Protein AF-A0A2P2CXF6-F1 (afdb_monomer_lite)

Organism: NCBI:txid1917820

Secondary structure (DSSP, 8-state):
-HHHHHHHHHHHHHHHHHHH-SSPPP--HHHHHHHHHHHHHHHHHHHHHHHSSSHHHHHHHHHHHHH-TTSPP-HHHHHHHHHHHHHHHHHHHHHHHHHH-GGG--HHHHHHHHHHHHHHHHHS---TT-------

Structure (mmCIF, N/CA/C/O backbone):
data_AF-A0A2P2CXF6-F1
#
_entry.id   AF-A0A2P2CXF6-F1
#
loop_
_atom_site.group_PDB
_atom_site.id
_atom_site.type_symbol
_atom_site.label_atom_id
_atom_site.label_alt_id
_atom_site.label_comp_id
_atom_site.label_asym_id
_atom_site.label_entity_id
_atom_site.label_seq_id
_atom_site.pdbx_PDB_ins_code
_atom_site.Cartn_x
_atom_site.Cartn_y
_atom_site.Cartn_z
_atom_site.occupancy
_atom_site.B_iso_or_equiv
_atom_site.auth_seq_id
_atom_site.auth_comp_id
_atom_site.auth_asym_id
_atom_site.auth_atom_id
_atom_site.pdbx_PDB_model_num
ATOM 1 N N . MET A 1 1 ? -9.018 -10.082 -15.430 1.00 68.94 1 MET A N 1
ATOM 2 C CA . MET A 1 1 ? -9.528 -11.424 -15.043 1.00 68.94 1 MET A CA 1
ATOM 3 C C . MET A 1 1 ? -8.659 -12.136 -13.996 1.00 68.94 1 MET A C 1
ATOM 5 O O . MET A 1 1 ? -9.204 -12.519 -12.970 1.00 68.94 1 MET A O 1
ATOM 9 N N . VAL A 1 2 ? -7.336 -12.280 -14.184 1.00 81.69 2 VAL A N 1
ATOM 10 C CA . VAL A 1 2 ? -6.453 -13.047 -13.264 1.00 81.69 2 VAL A CA 1
ATOM 11 C C . VAL A 1 2 ? -6.466 -12.531 -11.817 1.00 81.69 2 VAL A C 1
ATOM 13 O O . VAL A 1 2 ? -6.550 -13.330 -10.890 1.00 81.69 2 VAL A O 1
ATOM 16 N N . TRP A 1 3 ? -6.458 -11.207 -11.617 1.00 83.56 3 TRP A N 1
ATOM 17 C CA . TRP A 1 3 ? -6.528 -10.600 -10.280 1.00 83.56 3 TRP A CA 1
ATOM 18 C C . TRP A 1 3 ? -7.779 -11.022 -9.499 1.00 83.56 3 TRP A C 1
ATOM 20 O O . TRP A 1 3 ? -7.669 -11.484 -8.368 1.00 83.56 3 TRP A O 1
ATOM 30 N N . GLY A 1 4 ? -8.960 -10.918 -10.120 1.00 84.56 4 GLY A N 1
ATOM 31 C CA . GLY A 1 4 ? -10.232 -11.247 -9.469 1.00 84.56 4 GLY A CA 1
ATOM 32 C C . GLY A 1 4 ? -10.337 -12.727 -9.100 1.00 84.56 4 GLY A C 1
ATOM 33 O O . GLY A 1 4 ? -10.802 -13.052 -8.013 1.00 84.56 4 GLY A O 1
ATOM 34 N N . ILE A 1 5 ? -9.830 -13.616 -9.963 1.00 89.19 5 ILE A N 1
ATOM 35 C CA . ILE A 1 5 ? -9.751 -15.056 -9.674 1.00 89.19 5 ILE A CA 1
ATOM 36 C C . ILE A 1 5 ? -8.777 -15.313 -8.518 1.00 89.19 5 ILE A C 1
ATOM 38 O O . ILE A 1 5 ? -9.130 -16.014 -7.576 1.00 89.19 5 ILE A O 1
ATOM 42 N N . GLY A 1 6 ? -7.580 -14.719 -8.550 1.00 88.12 6 GLY A N 1
ATOM 43 C CA . GLY A 1 6 ? -6.584 -14.874 -7.488 1.00 88.12 6 GLY A CA 1
ATOM 44 C C . GLY A 1 6 ? -7.091 -14.381 -6.132 1.00 88.12 6 GLY A C 1
ATOM 45 O O . GLY A 1 6 ? -6.986 -15.092 -5.137 1.00 88.12 6 GLY A O 1
ATOM 46 N N . HIS A 1 7 ? -7.715 -13.203 -6.098 1.00 88.00 7 HIS A N 1
ATOM 47 C CA . HIS A 1 7 ? -8.312 -12.654 -4.883 1.00 88.00 7 HIS A CA 1
ATOM 48 C C . HIS A 1 7 ? -9.485 -13.511 -4.384 1.00 88.00 7 HIS A C 1
ATOM 50 O O . HIS A 1 7 ? -9.577 -13.811 -3.196 1.00 88.00 7 HIS A O 1
ATOM 56 N N . GLY A 1 8 ? -10.364 -13.953 -5.289 1.00 89.88 8 GLY A N 1
ATOM 57 C CA . GLY A 1 8 ? -11.475 -14.845 -4.953 1.00 89.88 8 GLY A CA 1
ATOM 58 C C . GLY A 1 8 ? -11.008 -16.183 -4.375 1.00 89.88 8 GLY A C 1
ATOM 59 O O . GLY A 1 8 ? -11.574 -16.650 -3.390 1.00 89.88 8 GLY A O 1
ATOM 60 N N . LEU A 1 9 ? -9.941 -16.769 -4.930 1.00 92.38 9 LEU A N 1
ATOM 61 C CA . LEU A 1 9 ? -9.330 -17.993 -4.407 1.00 92.38 9 LEU A CA 1
ATOM 62 C C . LEU A 1 9 ? -8.728 -17.786 -3.016 1.00 92.38 9 LEU A C 1
ATOM 64 O O . LEU A 1 9 ? -8.935 -18.631 -2.151 1.00 92.38 9 LEU A O 1
ATOM 68 N N . LEU A 1 10 ? -8.035 -16.669 -2.770 1.00 91.12 10 LEU A N 1
ATOM 69 C CA . LEU A 1 10 ? -7.506 -16.357 -1.438 1.00 91.12 10 LEU A CA 1
ATOM 70 C C . LEU A 1 10 ? -8.620 -16.236 -0.395 1.00 91.12 10 LEU A C 1
ATOM 72 O O . LEU A 1 10 ? -8.500 -16.816 0.680 1.00 91.12 10 LEU A O 1
ATOM 76 N N . LEU A 1 11 ? -9.720 -15.552 -0.725 1.00 89.56 11 LEU A N 1
ATOM 77 C CA . LEU A 1 11 ? -10.889 -15.460 0.155 1.00 89.56 11 LEU A CA 1
ATOM 78 C C . LEU A 1 11 ? -11.547 -16.823 0.394 1.00 89.56 11 LEU A C 1
ATOM 80 O O . LEU A 1 11 ? -11.998 -17.108 1.502 1.00 89.56 11 LEU A O 1
ATOM 84 N N . LEU A 1 12 ? -11.625 -17.665 -0.639 1.00 92.94 12 LEU A N 1
ATOM 85 C CA . LEU A 1 12 ? -12.161 -19.017 -0.513 1.00 92.94 12 LEU A CA 1
ATOM 86 C C . LEU A 1 12 ? -11.296 -19.858 0.427 1.00 92.94 12 LEU A C 1
ATOM 88 O O . LEU A 1 12 ? -11.840 -20.518 1.306 1.00 92.94 12 LEU A O 1
ATOM 92 N N . ILE A 1 13 ? -9.970 -19.803 0.273 1.00 89.19 13 ILE A N 1
ATOM 93 C CA . ILE A 1 13 ? -9.019 -20.500 1.146 1.00 89.19 13 ILE A CA 1
ATOM 94 C C . ILE A 1 13 ? -9.137 -19.980 2.579 1.00 89.19 13 ILE A C 1
ATOM 96 O O . ILE A 1 13 ? -9.250 -20.789 3.494 1.00 89.19 13 ILE A O 1
ATOM 100 N N . GLU A 1 14 ? -9.163 -18.659 2.781 1.00 88.25 14 GLU A N 1
ATOM 101 C CA . GLU A 1 14 ? -9.334 -18.058 4.109 1.00 88.25 14 GLU A CA 1
ATOM 102 C C . GLU A 1 14 ? -10.606 -18.581 4.790 1.00 88.25 14 GLU A C 1
ATOM 104 O O . GLU A 1 14 ? -10.540 -19.123 5.891 1.00 88.25 14 GLU A O 1
ATOM 109 N N . ARG A 1 15 ? -11.756 -18.501 4.109 1.00 87.62 15 ARG A N 1
ATOM 110 C CA . ARG A 1 15 ? -13.038 -18.969 4.654 1.00 87.62 15 ARG A CA 1
ATOM 111 C C . ARG A 1 15 ? -13.061 -20.471 4.894 1.00 87.62 15 ARG A C 1
ATOM 113 O O . ARG A 1 15 ? -13.620 -20.915 5.890 1.00 87.62 15 ARG A O 1
ATOM 120 N N . PHE A 1 16 ? -12.476 -21.252 3.990 1.00 88.56 16 PHE A N 1
ATOM 121 C CA . PHE A 1 16 ? -12.397 -22.698 4.142 1.00 88.56 16 PHE A CA 1
ATOM 122 C C . PHE A 1 16 ? -11.585 -23.073 5.384 1.00 88.56 16 PHE A C 1
ATOM 124 O O . PHE A 1 16 ? -12.032 -23.915 6.160 1.00 88.56 16 PHE A O 1
ATOM 131 N N . LEU A 1 17 ? -10.435 -22.429 5.602 1.00 85.44 17 LEU A N 1
ATOM 132 C CA . LEU A 1 17 ? -9.605 -22.653 6.784 1.00 85.44 17 LEU A CA 1
ATOM 133 C C . LEU A 1 17 ? -10.332 -22.229 8.066 1.00 85.44 17 LEU A C 1
ATOM 135 O O . LEU A 1 17 ? -10.380 -23.015 9.008 1.00 85.44 17 LEU A O 1
ATOM 139 N N . ASP A 1 18 ? -10.962 -21.053 8.080 1.00 82.44 18 ASP A N 1
ATOM 140 C CA . ASP A 1 18 ? -11.695 -20.558 9.252 1.00 82.44 18 ASP A CA 1
ATOM 141 C C . ASP A 1 18 ? -12.901 -21.448 9.620 1.00 82.44 18 ASP A C 1
ATOM 143 O O . ASP A 1 18 ? -13.245 -21.565 10.795 1.00 82.44 18 ASP A O 1
ATOM 147 N N . GLN A 1 19 ? -13.544 -22.092 8.637 1.00 85.06 19 GLN A N 1
ATOM 148 C CA . GLN A 1 19 ? -14.735 -22.925 8.857 1.00 85.06 19 GLN A CA 1
ATOM 149 C C . GLN A 1 19 ? -14.433 -24.405 9.128 1.00 85.06 19 GLN A C 1
ATOM 151 O O . GLN A 1 19 ? -15.214 -25.055 9.819 1.00 85.06 19 GLN A O 1
ATOM 156 N N . ASN A 1 20 ? -13.348 -24.954 8.571 1.00 84.00 20 ASN A N 1
ATOM 157 C CA . ASN A 1 20 ? -13.076 -26.398 8.603 1.00 84.00 20 ASN A CA 1
ATOM 158 C C . ASN A 1 20 ? -11.934 -26.795 9.547 1.00 84.00 20 ASN A C 1
ATOM 160 O O . ASN A 1 20 ? -11.742 -27.988 9.789 1.00 84.00 20 ASN A O 1
ATOM 164 N N . LEU A 1 21 ? -11.166 -25.843 10.091 1.00 80.19 21 LEU A N 1
ATOM 165 C CA . LEU A 1 21 ? -10.161 -26.165 11.103 1.00 80.19 21 LEU A CA 1
ATOM 166 C C . LEU A 1 21 ? -10.842 -26.460 12.455 1.00 80.19 21 LEU A C 1
ATOM 168 O O . LEU A 1 21 ? -11.557 -25.609 12.982 1.00 80.19 21 LEU A O 1
ATOM 172 N N . PRO A 1 22 ? -10.603 -27.639 13.063 1.00 66.44 22 PRO A N 1
ATOM 173 C CA . PRO A 1 22 ? -11.243 -28.035 14.321 1.00 66.44 22 PRO A CA 1
ATOM 174 C C . PRO A 1 22 ? -10.708 -27.272 15.546 1.00 66.44 22 PRO A C 1
ATOM 176 O O . PRO A 1 22 ? -11.251 -27.402 16.6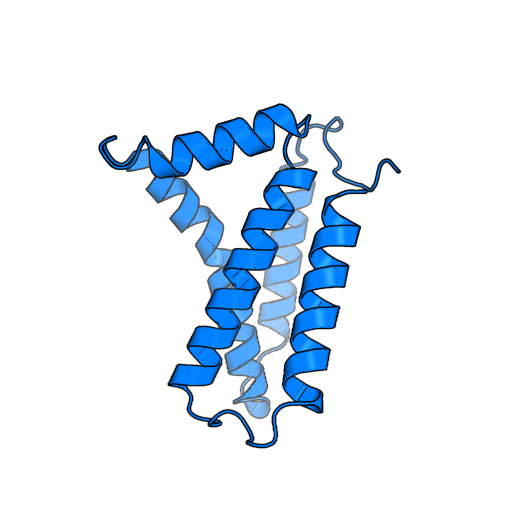41 1.00 66.44 22 PRO A O 1
ATOM 179 N N . PHE A 1 23 ? -9.647 -26.480 15.381 1.00 70.31 23 PHE A N 1
ATOM 180 C CA . PHE A 1 23 ? -9.066 -25.628 16.412 1.00 70.31 23 PHE A CA 1
ATOM 181 C C . PHE A 1 23 ? -9.109 -24.168 15.961 1.00 70.31 23 PHE A C 1
ATOM 183 O O . PHE A 1 23 ? -8.741 -23.841 14.833 1.00 70.31 23 PHE A O 1
ATOM 190 N N . LYS A 1 24 ? -9.529 -23.274 16.862 1.00 70.06 24 LYS A N 1
ATOM 191 C CA . LYS A 1 24 ? -9.431 -21.833 16.622 1.00 70.06 24 LYS A CA 1
ATOM 192 C C . LYS A 1 24 ? -7.960 -21.436 16.606 1.00 70.06 24 LYS A C 1
ATOM 194 O O . LYS A 1 24 ? -7.208 -21.802 17.511 1.00 70.06 24 LYS A O 1
ATOM 199 N N . LEU A 1 25 ? -7.556 -20.690 15.582 1.00 70.94 25 LEU A N 1
ATOM 200 C CA . LEU A 1 25 ? -6.227 -20.091 15.543 1.00 70.94 25 LEU A CA 1
ATOM 201 C C . LEU A 1 25 ? -6.048 -19.192 16.780 1.00 70.94 25 LEU A C 1
ATOM 203 O O . LEU A 1 25 ? -6.996 -18.511 17.178 1.00 70.94 25 LEU A O 1
ATOM 207 N N . PRO A 1 26 ? -4.869 -19.202 17.422 1.00 73.38 26 PRO A N 1
ATOM 208 C CA . PRO A 1 26 ? -4.652 -18.444 18.646 1.00 73.38 26 PRO A CA 1
ATOM 209 C C . PRO A 1 26 ? -4.840 -16.942 18.393 1.00 73.38 26 PRO A C 1
ATOM 211 O O . PRO A 1 26 ? -4.146 -16.357 17.564 1.00 73.38 26 PRO A O 1
ATOM 214 N N . GLU A 1 27 ? -5.722 -16.295 19.159 1.00 76.69 27 GLU A N 1
ATOM 215 C CA . GLU A 1 27 ? -6.029 -14.852 19.074 1.00 76.69 27 GLU A CA 1
ATOM 216 C C . GLU A 1 27 ? -4.927 -13.961 19.687 1.00 76.69 27 GLU A C 1
ATOM 218 O O . GLU A 1 27 ? -5.171 -12.897 20.254 1.00 76.69 27 GLU A O 1
ATOM 223 N N . ASN A 1 28 ? -3.669 -14.393 19.601 1.00 87.12 28 ASN A N 1
ATOM 224 C CA . ASN A 1 28 ? -2.541 -13.602 20.070 1.00 87.12 28 ASN A CA 1
ATOM 225 C C . ASN A 1 28 ? -2.253 -12.458 19.079 1.00 87.12 28 ASN A C 1
ATOM 227 O O . ASN A 1 28 ? -2.338 -12.639 17.861 1.00 87.12 28 ASN A O 1
ATOM 231 N N . ARG A 1 29 ? -1.818 -11.293 19.581 1.00 86.19 29 ARG A N 1
ATOM 232 C CA . ARG A 1 29 ? -1.418 -10.141 18.748 1.00 86.19 29 ARG A CA 1
ATOM 233 C C . ARG A 1 29 ? -0.374 -10.519 17.701 1.00 86.19 29 ARG A C 1
ATOM 235 O O . ARG A 1 29 ? -0.431 -10.014 16.588 1.00 86.19 29 ARG A O 1
ATOM 242 N N . PHE A 1 30 ? 0.542 -11.428 18.039 1.00 88.06 30 PHE A N 1
ATOM 243 C CA . PHE A 1 30 ? 1.542 -11.929 17.096 1.00 88.06 30 PHE A CA 1
ATOM 244 C C . PHE A 1 30 ? 0.906 -12.635 15.890 1.00 88.06 30 PHE A C 1
ATOM 246 O O . PHE A 1 30 ? 1.277 -12.375 14.749 1.00 88.06 30 PHE A O 1
ATOM 253 N N . PHE A 1 31 ? -0.088 -13.492 16.133 1.00 86.44 31 PHE A N 1
ATOM 254 C CA . PHE A 1 31 ? -0.772 -14.216 15.067 1.00 86.44 31 PHE A CA 1
ATOM 255 C C . PHE A 1 31 ? -1.642 -13.279 14.219 1.00 86.44 31 PHE A C 1
ATOM 257 O O . PHE A 1 31 ? -1.644 -13.380 12.996 1.00 86.44 31 PHE A O 1
ATOM 264 N N . SER A 1 32 ? -2.305 -12.307 14.855 1.00 85.25 32 SER A N 1
ATOM 265 C CA . SER A 1 32 ? -3.038 -11.245 14.154 1.00 85.25 32 SER A CA 1
ATOM 266 C C . SER A 1 32 ? -2.119 -10.419 13.243 1.00 85.25 32 SER A C 1
ATOM 268 O O . SER A 1 32 ? -2.436 -10.202 12.075 1.00 85.25 32 SER A O 1
ATOM 270 N N . PHE A 1 33 ? -0.929 -10.049 13.727 1.00 88.25 33 PHE A N 1
ATOM 271 C CA . PHE A 1 33 ? 0.082 -9.359 12.924 1.00 88.25 33 PHE A CA 1
ATOM 272 C C . PHE A 1 33 ? 0.553 -10.206 11.734 1.00 88.25 33 PHE A C 1
ATOM 274 O O . PHE A 1 33 ? 0.654 -9.697 10.619 1.00 88.25 33 PHE A O 1
ATOM 281 N N . LEU A 1 34 ? 0.784 -11.507 11.937 1.00 90.12 34 LEU A N 1
ATOM 282 C CA . LEU A 1 34 ? 1.174 -12.416 10.860 1.00 90.12 34 LEU A CA 1
ATOM 283 C C . LEU A 1 34 ? 0.062 -12.573 9.810 1.00 90.12 34 LEU A C 1
ATOM 285 O O . LEU A 1 34 ? 0.349 -12.518 8.614 1.00 90.12 34 LEU A O 1
ATOM 289 N N . LYS A 1 35 ? -1.203 -12.701 10.240 1.00 86.81 35 LYS A N 1
ATOM 290 C CA . LYS A 1 35 ? -2.370 -12.737 9.341 1.00 86.81 35 LYS A CA 1
ATOM 291 C C . LYS A 1 35 ? -2.472 -11.438 8.538 1.00 86.81 35 LYS A C 1
ATOM 293 O O . LYS A 1 35 ? -2.604 -11.493 7.317 1.00 86.81 35 LYS A O 1
ATOM 298 N N . ALA A 1 36 ? -2.337 -10.285 9.193 1.00 87.44 36 ALA A N 1
ATOM 299 C CA . ALA A 1 36 ? -2.338 -8.984 8.529 1.00 87.44 36 ALA A CA 1
ATOM 300 C C . ALA A 1 36 ? -1.199 -8.862 7.503 1.00 87.44 36 ALA A C 1
ATOM 302 O O . ALA A 1 36 ? -1.439 -8.445 6.372 1.00 87.44 36 ALA A O 1
ATOM 303 N N . GLY A 1 37 ? 0.017 -9.291 7.858 1.00 91.69 37 GLY A N 1
ATOM 304 C CA . GLY A 1 37 ? 1.164 -9.312 6.950 1.00 91.69 37 GLY A CA 1
ATOM 305 C C . GLY A 1 37 ? 0.940 -10.216 5.737 1.00 91.69 37 GLY A C 1
ATOM 306 O O . GLY A 1 37 ? 1.202 -9.808 4.608 1.00 91.69 37 GLY A O 1
ATOM 307 N N . PHE A 1 38 ? 0.391 -11.414 5.944 1.00 90.62 38 PHE A N 1
ATOM 308 C CA . PHE A 1 38 ? 0.059 -12.334 4.857 1.00 90.62 38 PHE A CA 1
ATOM 309 C C . PHE A 1 38 ? -0.981 -11.745 3.895 1.00 90.62 38 PHE A C 1
ATOM 311 O O . PHE A 1 38 ? -0.774 -11.774 2.680 1.00 90.62 38 PHE A O 1
ATOM 318 N N . VAL A 1 39 ? -2.073 -11.178 4.421 1.00 90.12 39 VAL A N 1
ATOM 319 C CA . VAL A 1 39 ? -3.115 -10.530 3.606 1.00 90.12 39 VAL A CA 1
ATOM 320 C C . VAL A 1 39 ? -2.525 -9.354 2.833 1.00 90.12 39 VAL A C 1
ATOM 322 O O . VAL A 1 39 ? -2.698 -9.268 1.618 1.00 90.12 39 VAL A O 1
ATOM 325 N N . PHE A 1 40 ? -1.767 -8.490 3.510 1.00 89.38 40 PHE A N 1
ATOM 326 C CA . PHE A 1 40 ? -1.130 -7.331 2.896 1.00 89.38 40 PHE A CA 1
ATOM 327 C C . PHE A 1 40 ? -0.195 -7.727 1.748 1.00 89.38 40 PHE A C 1
ATOM 329 O O . PHE A 1 40 ? -0.297 -7.169 0.654 1.00 89.38 40 PHE A O 1
ATOM 336 N N . LEU A 1 41 ? 0.681 -8.716 1.960 1.00 90.56 41 LEU A N 1
ATOM 337 C CA . LEU A 1 41 ? 1.607 -9.198 0.934 1.00 90.56 41 LEU A CA 1
ATOM 338 C C . LEU A 1 41 ? 0.863 -9.843 -0.234 1.00 90.56 41 LEU A C 1
ATOM 340 O O . LEU A 1 41 ? 1.168 -9.551 -1.388 1.00 90.56 41 LEU A O 1
ATOM 344 N N . SER A 1 42 ? -0.138 -10.675 0.048 1.00 89.88 42 SER A N 1
ATOM 345 C CA . SER A 1 42 ? -0.906 -11.371 -0.986 1.00 89.88 42 SER A CA 1
ATOM 346 C C . SER A 1 42 ? -1.655 -10.388 -1.884 1.00 89.88 42 SER A C 1
ATOM 348 O O . SER A 1 42 ? -1.567 -10.472 -3.109 1.00 89.88 42 SER A O 1
ATOM 350 N N . VAL A 1 43 ? -2.339 -9.408 -1.286 1.00 89.25 43 VAL A N 1
ATOM 351 C CA . VAL A 1 43 ? -3.046 -8.359 -2.030 1.00 89.25 43 VAL A CA 1
ATOM 352 C C . VAL A 1 43 ? -2.060 -7.482 -2.804 1.00 89.25 43 VAL A C 1
ATOM 354 O O . VAL A 1 43 ? -2.298 -7.206 -3.979 1.00 89.25 43 VAL A O 1
ATOM 357 N N . SER A 1 44 ? -0.926 -7.108 -2.202 1.00 88.81 44 SER A N 1
ATOM 358 C CA . SER A 1 44 ? 0.118 -6.309 -2.862 1.00 88.81 44 SER A CA 1
ATOM 359 C C . SER A 1 44 ? 0.737 -7.022 -4.067 1.00 88.81 44 SER A C 1
ATOM 361 O O . SER A 1 44 ? 0.943 -6.405 -5.111 1.00 88.81 44 SER A O 1
ATOM 363 N N . LEU A 1 45 ? 0.998 -8.329 -3.965 1.00 88.50 45 LEU A N 1
ATOM 364 C CA . LEU A 1 45 ? 1.519 -9.128 -5.075 1.00 88.50 45 LEU A CA 1
ATOM 365 C C . LEU A 1 45 ? 0.482 -9.295 -6.183 1.00 88.50 45 LEU A C 1
ATOM 367 O O . LEU A 1 45 ? 0.810 -9.130 -7.358 1.00 88.50 45 LEU A O 1
ATOM 371 N N . LEU A 1 46 ? -0.776 -9.574 -5.829 1.00 88.56 46 LEU A N 1
ATOM 372 C CA . LEU A 1 46 ? -1.853 -9.641 -6.812 1.00 88.56 46 LEU A CA 1
ATOM 373 C C . LEU A 1 46 ? -2.022 -8.304 -7.533 1.00 88.56 46 LEU A C 1
ATOM 375 O O . LEU A 1 46 ? -2.220 -8.295 -8.745 1.00 88.56 46 LEU A O 1
ATOM 379 N N . TRP A 1 47 ? -1.881 -7.179 -6.830 1.00 87.25 47 TRP A N 1
ATOM 380 C CA . TRP A 1 47 ? -1.991 -5.843 -7.416 1.00 87.25 47 TRP A CA 1
ATOM 381 C C . TRP A 1 47 ? -1.014 -5.599 -8.578 1.00 87.25 47 TRP A C 1
ATOM 383 O O . TRP A 1 47 ? -1.337 -4.864 -9.512 1.00 87.25 47 TRP A O 1
ATOM 393 N N . LEU A 1 48 ? 0.149 -6.263 -8.598 1.00 85.94 48 LEU A N 1
ATOM 394 C CA . LEU A 1 48 ? 1.090 -6.185 -9.725 1.00 85.94 48 LEU A CA 1
ATOM 395 C C . LEU A 1 48 ? 0.459 -6.644 -11.046 1.00 85.94 48 LEU A C 1
ATOM 397 O O . LEU A 1 48 ? 0.750 -6.066 -12.091 1.00 85.94 48 LEU A O 1
ATOM 401 N N . LEU A 1 49 ? -0.441 -7.632 -10.994 1.00 82.38 49 LEU A N 1
ATOM 402 C CA . LEU A 1 49 ? -1.170 -8.138 -12.162 1.00 82.38 49 LEU A CA 1
ATOM 403 C C . LEU A 1 49 ? -2.141 -7.109 -12.747 1.00 82.38 49 LEU A C 1
ATOM 405 O O . LEU A 1 49 ? -2.594 -7.275 -13.875 1.00 82.38 49 LEU A O 1
ATOM 409 N N . PHE A 1 50 ? -2.496 -6.091 -11.964 1.00 77.81 50 PHE A N 1
ATOM 410 C CA . PHE A 1 50 ? -3.377 -5.010 -12.382 1.00 77.81 50 PHE A CA 1
ATOM 411 C C . PHE A 1 50 ? -2.598 -3.775 -12.839 1.00 77.81 50 PHE A C 1
ATOM 413 O O . PHE A 1 50 ? -2.995 -3.108 -13.787 1.00 77.81 50 PHE A O 1
ATOM 420 N N . ARG A 1 51 ? -1.476 -3.474 -12.178 1.00 82.00 51 ARG A N 1
ATOM 421 C CA . ARG A 1 51 ? -0.664 -2.289 -12.479 1.00 82.00 51 ARG A CA 1
ATOM 422 C C . ARG A 1 51 ? 0.198 -2.441 -13.736 1.00 82.00 51 ARG A C 1
ATOM 424 O O . ARG A 1 51 ? 0.518 -1.437 -14.368 1.00 82.00 51 ARG A O 1
ATOM 431 N N . LEU A 1 52 ? 0.645 -3.655 -14.047 1.00 85.50 52 LEU A N 1
ATOM 432 C CA . LEU A 1 52 ? 1.562 -3.912 -15.159 1.00 85.50 52 LEU A CA 1
ATOM 433 C C . LEU A 1 52 ? 0.797 -4.166 -16.470 1.00 85.50 52 LEU A C 1
ATOM 435 O O . LEU A 1 52 ? -0.301 -4.716 -16.431 1.00 85.50 52 LEU A O 1
ATOM 439 N N . PRO A 1 53 ? 1.371 -3.783 -17.628 1.00 82.19 53 PRO A N 1
ATOM 440 C CA . PRO A 1 53 ? 0.655 -3.756 -18.908 1.00 82.19 53 PRO A CA 1
ATOM 441 C C . PRO A 1 53 ? 0.223 -5.141 -19.401 1.00 82.19 53 PRO A C 1
ATOM 443 O O . PRO A 1 53 ? -0.800 -5.270 -20.068 1.00 82.19 53 PRO A O 1
ATOM 446 N N . ASP A 1 54 ? 0.990 -6.182 -19.074 1.00 85.44 54 ASP A N 1
ATOM 447 C CA . ASP A 1 54 ? 0.699 -7.559 -19.451 1.00 85.44 54 ASP A CA 1
ATOM 448 C C . ASP A 1 54 ? 1.185 -8.556 -18.386 1.00 85.44 54 ASP A C 1
ATOM 450 O O . ASP A 1 54 ? 2.073 -8.281 -17.569 1.00 85.44 54 ASP A O 1
ATOM 454 N N . PHE A 1 55 ? 0.608 -9.757 -18.419 1.00 84.88 55 PHE A N 1
ATOM 455 C CA . PHE A 1 55 ? 0.904 -10.827 -17.467 1.00 84.88 55 PHE A CA 1
ATOM 456 C C . PHE A 1 55 ? 2.364 -11.308 -17.530 1.00 84.88 55 PHE A C 1
ATOM 458 O O . PHE A 1 55 ? 2.956 -11.647 -16.503 1.00 84.88 55 PHE A O 1
ATOM 465 N N . GLY A 1 56 ? 2.971 -11.311 -18.719 1.00 88.94 56 GLY A N 1
ATOM 466 C CA . GLY A 1 56 ? 4.366 -11.704 -18.903 1.00 88.94 56 GLY A CA 1
ATOM 467 C C . GLY A 1 56 ? 5.323 -10.739 -18.206 1.00 88.94 56 GLY A C 1
ATOM 468 O O . GLY A 1 56 ? 6.270 -11.178 -17.548 1.00 88.94 56 GLY A O 1
ATOM 469 N N . THR A 1 57 ? 5.048 -9.438 -18.284 1.00 89.25 57 THR A N 1
ATOM 470 C CA . THR A 1 57 ? 5.793 -8.401 -17.559 1.00 89.25 57 THR A CA 1
ATOM 471 C C . THR A 1 57 ? 5.671 -8.572 -16.044 1.00 89.25 57 THR A C 1
ATOM 473 O O . THR A 1 57 ? 6.680 -8.476 -15.344 1.00 89.25 57 THR A O 1
ATOM 476 N N . ALA A 1 58 ? 4.492 -8.932 -15.527 1.00 88.88 58 ALA A N 1
ATOM 477 C CA . ALA A 1 58 ? 4.323 -9.227 -14.103 1.00 88.88 58 ALA A CA 1
ATOM 478 C C . ALA A 1 58 ? 5.152 -10.433 -13.632 1.00 88.88 58 ALA A C 1
ATOM 480 O O . ALA A 1 58 ? 5.842 -10.343 -12.617 1.00 88.88 58 ALA A O 1
ATOM 481 N N . ILE A 1 59 ? 5.176 -11.533 -14.394 1.00 89.38 59 ILE A N 1
ATOM 482 C CA . ILE A 1 59 ? 6.027 -12.691 -14.070 1.00 89.38 59 ILE A CA 1
ATOM 483 C C . ILE A 1 59 ? 7.510 -12.308 -14.097 1.00 89.38 59 ILE A C 1
ATOM 485 O O . ILE A 1 59 ? 8.266 -12.710 -13.212 1.00 89.38 59 ILE A O 1
ATOM 489 N N . LYS A 1 60 ? 7.951 -11.547 -15.107 1.00 91.38 60 LYS A N 1
ATOM 490 C CA . LYS A 1 60 ? 9.341 -11.072 -15.184 1.00 91.38 60 LYS A CA 1
ATOM 491 C C . LYS A 1 60 ? 9.695 -10.220 -13.969 1.00 91.38 60 LYS A C 1
ATOM 493 O O . LYS A 1 60 ? 10.749 -10.438 -13.384 1.00 91.38 60 LYS A O 1
ATOM 498 N N . TYR A 1 61 ? 8.805 -9.317 -13.557 1.00 90.62 61 TYR A N 1
ATOM 499 C CA . TYR A 1 61 ? 8.994 -8.500 -12.361 1.00 90.62 61 TYR A CA 1
ATOM 500 C C . TYR A 1 61 ? 9.163 -9.366 -11.104 1.00 90.62 61 TYR A C 1
ATOM 502 O O . TYR A 1 61 ? 10.130 -9.192 -10.370 1.00 90.62 61 TYR A O 1
ATOM 510 N N . LEU A 1 62 ? 8.294 -10.364 -10.900 1.00 89.50 62 LEU A N 1
ATOM 511 C CA . LEU A 1 62 ? 8.402 -11.298 -9.771 1.00 89.50 62 LEU A CA 1
ATOM 512 C C . LEU A 1 62 ? 9.716 -12.093 -9.779 1.00 89.50 62 LEU A C 1
ATOM 514 O O . LEU A 1 62 ? 10.314 -12.296 -8.727 1.00 89.50 62 LEU A O 1
ATOM 518 N N . LYS A 1 63 ? 10.196 -12.515 -10.956 1.00 90.38 63 LYS A N 1
ATOM 519 C CA . LYS A 1 63 ? 11.509 -13.168 -11.083 1.00 90.38 63 LYS A CA 1
ATOM 520 C C . LYS A 1 63 ? 12.638 -12.223 -10.679 1.00 90.38 63 LYS A C 1
ATOM 522 O O . LYS A 1 63 ? 13.521 -12.627 -9.928 1.00 90.38 63 LYS A O 1
ATOM 527 N N . LEU A 1 64 ? 12.577 -10.972 -11.135 1.00 90.88 64 LEU A N 1
ATOM 528 C CA . LEU A 1 64 ? 13.580 -9.959 -10.820 1.00 90.88 64 LEU A CA 1
ATOM 529 C C . LEU A 1 64 ? 13.632 -9.629 -9.326 1.00 90.88 64 LEU A C 1
ATOM 531 O O . LEU A 1 64 ? 14.725 -9.424 -8.811 1.00 90.88 64 LEU A O 1
ATOM 535 N N . LEU A 1 65 ? 12.501 -9.653 -8.609 1.00 87.56 65 LEU A N 1
ATOM 536 C CA . LEU A 1 65 ? 12.495 -9.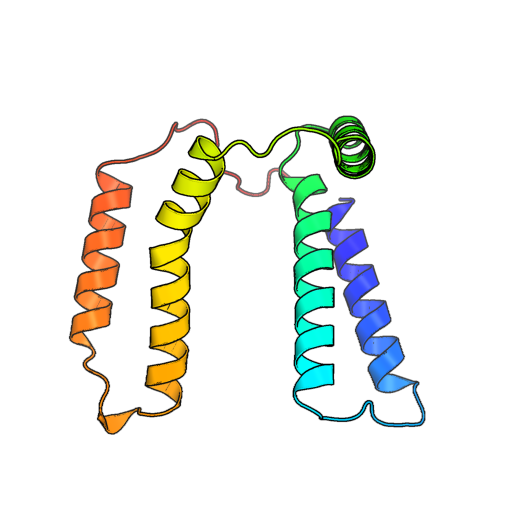492 -7.147 1.00 87.56 65 LEU A CA 1
ATOM 537 C C . LEU A 1 65 ? 13.382 -10.533 -6.443 1.00 87.56 65 LEU A C 1
ATOM 539 O O . LEU A 1 65 ? 14.052 -10.202 -5.470 1.00 87.56 65 LEU A O 1
ATOM 543 N N . GLY A 1 66 ? 13.407 -11.775 -6.938 1.00 87.00 66 GLY A N 1
ATOM 544 C CA . GLY A 1 66 ? 14.226 -12.847 -6.368 1.00 87.00 66 GLY A CA 1
ATOM 545 C C . GLY A 1 66 ? 15.694 -12.819 -6.804 1.00 87.00 66 GLY A C 1
ATOM 546 O O . GLY A 1 6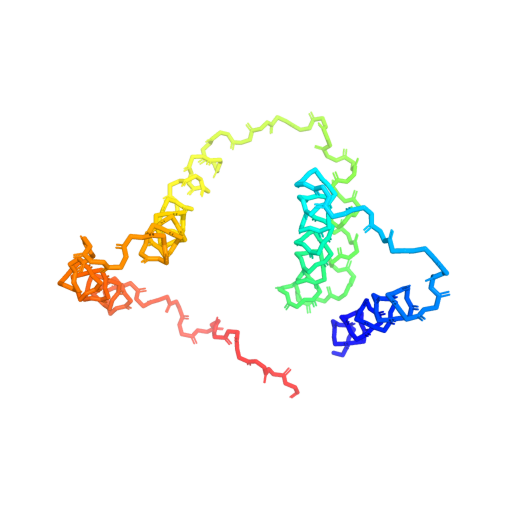6 ? 16.554 -13.283 -6.061 1.00 87.00 66 GLY A O 1
ATOM 547 N N . THR A 1 67 ? 16.004 -12.285 -7.989 1.00 89.56 67 THR A N 1
ATOM 548 C CA . THR A 1 67 ? 17.379 -12.267 -8.524 1.00 89.56 67 THR A CA 1
ATOM 549 C C . THR A 1 67 ? 18.150 -10.997 -8.185 1.00 89.56 67 THR A C 1
ATOM 551 O O . THR A 1 67 ? 19.375 -11.020 -8.155 1.00 89.56 67 THR A O 1
ATOM 554 N N . ASN A 1 68 ? 17.456 -9.892 -7.915 1.00 88.62 68 ASN A N 1
ATOM 555 C CA . ASN A 1 68 ? 18.072 -8.582 -7.703 1.00 88.62 68 ASN A CA 1
ATOM 556 C C . ASN A 1 68 ? 18.389 -8.280 -6.230 1.00 88.62 68 ASN A C 1
ATOM 558 O O . ASN A 1 68 ? 18.619 -7.126 -5.878 1.00 88.62 68 ASN A O 1
ATOM 562 N N . LEU A 1 69 ? 18.438 -9.298 -5.366 1.00 84.31 69 LEU A N 1
ATOM 563 C CA . LEU A 1 69 ? 18.697 -9.136 -3.928 1.00 84.31 69 LEU A CA 1
ATOM 564 C C . LEU A 1 69 ? 20.084 -8.549 -3.614 1.00 84.31 69 LEU A C 1
ATOM 566 O O . LEU A 1 69 ? 20.288 -8.015 -2.530 1.00 84.31 69 LEU A O 1
ATOM 570 N N . SER A 1 70 ? 21.033 -8.647 -4.548 1.00 86.38 70 SER A N 1
ATOM 571 C CA . SER A 1 70 ? 22.388 -8.101 -4.415 1.00 86.38 70 SER A CA 1
ATOM 572 C C . SER A 1 70 ? 22.553 -6.695 -5.000 1.00 86.38 70 SER A C 1
ATOM 574 O O . SER A 1 70 ? 23.665 -6.168 -4.984 1.00 86.38 70 SER A O 1
ATOM 576 N N . LEU A 1 71 ? 21.500 -6.101 -5.574 1.00 86.75 71 LEU A N 1
ATOM 577 C CA . LEU A 1 71 ? 21.567 -4.719 -6.045 1.00 86.75 71 LEU A CA 1
ATOM 578 C C . LEU A 1 71 ? 21.627 -3.768 -4.847 1.00 86.75 71 LEU A C 1
ATOM 580 O O . LEU A 1 71 ? 20.960 -3.978 -3.835 1.00 86.75 71 LEU A O 1
ATOM 584 N N . GLY A 1 72 ? 22.433 -2.714 -4.972 1.00 86.81 72 GLY A N 1
ATOM 585 C CA . GLY A 1 72 ? 22.493 -1.663 -3.963 1.00 86.81 72 GLY A CA 1
ATOM 586 C C . GLY A 1 72 ? 21.143 -0.961 -3.813 1.00 86.81 72 GLY A C 1
ATOM 587 O O . GLY A 1 72 ? 20.421 -0.767 -4.791 1.00 86.81 72 GLY A O 1
ATOM 588 N N . THR A 1 73 ? 20.812 -0.575 -2.583 1.00 88.88 73 THR A N 1
ATOM 589 C CA . THR A 1 73 ? 1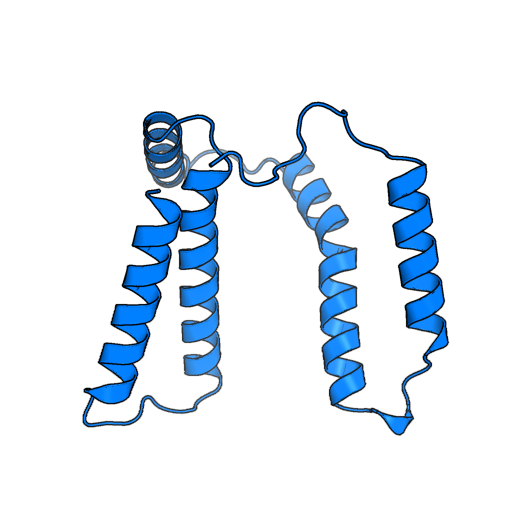9.604 0.198 -2.292 1.00 88.88 73 THR A CA 1
ATOM 590 C C . THR A 1 73 ? 19.705 1.588 -2.908 1.00 88.88 73 THR A C 1
ATOM 592 O O . THR A 1 73 ? 20.652 2.327 -2.638 1.00 88.88 73 THR A O 1
ATOM 595 N N . ASP A 1 74 ? 18.698 1.963 -3.690 1.00 92.44 74 ASP A N 1
ATOM 596 C CA . ASP A 1 74 ? 18.519 3.337 -4.146 1.00 92.44 74 ASP A CA 1
ATOM 597 C C . ASP A 1 74 ? 17.939 4.183 -3.001 1.00 92.44 74 ASP A C 1
ATOM 599 O O . ASP A 1 74 ? 16.733 4.194 -2.737 1.00 92.44 74 ASP A O 1
ATOM 603 N N . TRP A 1 75 ? 18.827 4.864 -2.277 1.00 93.44 75 TRP A N 1
ATOM 604 C CA . TRP A 1 75 ? 18.459 5.688 -1.127 1.00 93.44 75 TRP A CA 1
ATOM 605 C C . TRP A 1 75 ? 17.630 6.920 -1.499 1.00 93.44 75 TRP A C 1
ATOM 607 O O . TRP A 1 75 ? 16.834 7.383 -0.677 1.00 93.44 75 TRP A O 1
ATOM 617 N N . GLU A 1 76 ? 17.775 7.436 -2.719 1.00 95.38 76 GLU A N 1
ATOM 618 C CA . GLU A 1 76 ? 16.972 8.557 -3.205 1.00 95.38 76 GLU A CA 1
ATOM 619 C C . GLU A 1 76 ? 15.520 8.106 -3.393 1.00 95.38 76 GLU A C 1
ATOM 621 O O . GLU A 1 76 ? 14.597 8.698 -2.822 1.00 95.38 76 GLU A O 1
ATOM 626 N N . LEU A 1 77 ? 15.317 6.976 -4.077 1.00 92.69 77 LEU A N 1
ATOM 627 C CA . LEU A 1 77 ? 13.999 6.365 -4.223 1.00 92.69 77 LEU A CA 1
ATOM 628 C C . LEU A 1 77 ? 13.376 6.017 -2.864 1.00 92.69 77 LEU A C 1
ATOM 630 O O . LEU A 1 77 ? 12.201 6.313 -2.632 1.00 92.69 77 LEU A O 1
ATOM 634 N N . CYS A 1 78 ? 14.147 5.426 -1.944 1.00 93.50 78 CYS A N 1
ATOM 635 C CA . CYS A 1 78 ? 13.669 5.135 -0.590 1.00 93.50 78 CYS A CA 1
ATOM 636 C C . CYS A 1 78 ? 13.216 6.402 0.144 1.00 93.50 78 CYS A C 1
ATOM 638 O O . CYS A 1 78 ? 12.183 6.378 0.813 1.00 93.50 78 CYS A O 1
ATOM 640 N N . THR A 1 79 ? 13.942 7.511 -0.010 1.00 95.56 79 THR A N 1
ATOM 641 C CA . THR A 1 79 ? 13.578 8.796 0.599 1.00 95.56 79 THR A CA 1
ATOM 642 C C . THR A 1 79 ? 12.230 9.285 0.079 1.00 95.56 79 THR A C 1
ATOM 644 O O . TH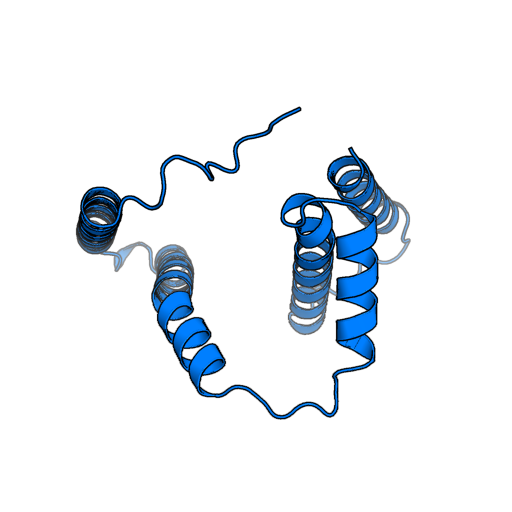R A 1 79 ? 11.367 9.648 0.880 1.00 95.56 79 THR A O 1
ATOM 647 N N . PHE A 1 80 ? 11.993 9.221 -1.235 1.00 93.25 80 PHE A N 1
ATOM 648 C CA . PHE A 1 80 ? 10.691 9.578 -1.801 1.00 93.25 80 PHE A CA 1
ATOM 649 C C . PHE A 1 80 ? 9.574 8.651 -1.321 1.00 93.25 80 PHE A C 1
ATOM 651 O O . PHE A 1 80 ? 8.512 9.136 -0.935 1.00 93.25 80 PHE A O 1
ATOM 658 N N . ILE A 1 81 ? 9.804 7.335 -1.282 1.00 92.69 81 ILE A N 1
ATOM 659 C CA . ILE A 1 81 ? 8.815 6.372 -0.777 1.00 92.69 81 ILE A CA 1
ATOM 660 C C . ILE A 1 81 ? 8.428 6.710 0.663 1.00 92.69 81 ILE A C 1
ATOM 662 O O . ILE A 1 81 ? 7.238 6.763 0.976 1.00 92.69 81 ILE A O 1
ATOM 666 N N . ILE A 1 82 ? 9.409 6.974 1.528 1.00 93.62 82 ILE A N 1
ATOM 667 C CA . ILE A 1 82 ? 9.162 7.355 2.921 1.00 93.62 82 ILE A CA 1
ATOM 668 C C . ILE A 1 82 ? 8.370 8.662 2.967 1.00 93.62 82 ILE A C 1
ATOM 670 O O . ILE A 1 82 ? 7.318 8.706 3.601 1.00 93.62 82 ILE A O 1
ATOM 674 N N . PHE A 1 83 ? 8.822 9.694 2.253 1.00 92.25 83 PHE A N 1
ATOM 675 C CA . PHE A 1 83 ? 8.185 11.009 2.248 1.00 92.25 83 PHE A CA 1
ATOM 676 C C . PHE A 1 83 ? 6.713 10.942 1.817 1.00 92.25 83 PHE A C 1
ATOM 678 O O . PHE A 1 83 ? 5.840 11.475 2.501 1.00 92.25 83 PHE A O 1
ATOM 685 N N . PHE A 1 84 ? 6.413 10.218 0.736 1.00 87.31 84 PHE A N 1
ATOM 686 C CA . PHE A 1 84 ? 5.043 10.039 0.252 1.00 87.31 84 PHE A CA 1
ATOM 687 C C . PHE A 1 84 ? 4.201 9.082 1.111 1.00 87.31 84 PHE A C 1
ATOM 689 O O . PHE A 1 84 ? 2.974 9.128 1.037 1.00 87.31 84 PHE A O 1
ATOM 696 N N . SER A 1 85 ? 4.819 8.251 1.955 1.00 88.88 85 SER A N 1
ATOM 697 C CA . SER A 1 85 ? 4.102 7.359 2.881 1.00 88.88 85 SER A CA 1
ATOM 698 C C . SER A 1 85 ? 3.685 8.050 4.185 1.00 88.88 85 SER A C 1
ATOM 700 O O . SER A 1 85 ? 2.751 7.593 4.845 1.00 88.88 85 SER A O 1
ATOM 702 N N . ILE A 1 86 ? 4.332 9.163 4.556 1.00 90.94 86 ILE A N 1
ATOM 703 C CA . ILE A 1 86 ? 4.056 9.904 5.798 1.00 90.94 86 ILE A CA 1
ATOM 704 C C . ILE A 1 86 ? 2.570 10.298 5.941 1.00 90.94 86 ILE A C 1
ATOM 706 O O . ILE A 1 86 ? 1.994 10.007 6.992 1.00 90.94 86 ILE A O 1
ATOM 710 N N . PRO A 1 87 ? 1.899 10.899 4.933 1.00 87.00 87 PRO A N 1
ATOM 711 C CA . PRO A 1 87 ? 0.492 11.285 5.068 1.00 87.00 87 PRO A CA 1
ATOM 712 C C . PRO A 1 87 ? -0.437 10.091 5.310 1.00 87.00 87 PRO A C 1
ATOM 714 O O . PRO A 1 87 ? -1.369 10.183 6.105 1.00 87.00 87 PRO A O 1
ATOM 717 N N . VAL A 1 88 ? -0.158 8.953 4.664 1.00 86.56 88 VAL A N 1
ATOM 718 C CA . VAL A 1 88 ? -0.924 7.709 4.832 1.00 86.56 88 VAL A CA 1
ATOM 719 C C . VAL A 1 88 ? -0.751 7.166 6.249 1.00 86.56 88 VAL A C 1
ATOM 721 O O . VAL A 1 88 ? -1.730 6.800 6.899 1.00 86.56 88 VAL A O 1
ATOM 724 N N . PHE A 1 89 ? 0.483 7.169 6.759 1.00 88.75 89 PHE A N 1
ATOM 725 C CA . PHE A 1 89 ? 0.765 6.757 8.130 1.00 88.75 89 PHE A CA 1
ATOM 726 C C . PHE A 1 89 ? 0.048 7.652 9.147 1.00 88.75 89 PHE A C 1
ATOM 728 O O . PHE A 1 89 ? -0.627 7.139 10.038 1.00 88.75 89 PHE A O 1
ATOM 735 N N . PHE A 1 90 ? 0.125 8.979 8.990 1.00 89.44 90 PHE A N 1
ATOM 736 C CA . PHE A 1 90 ? -0.578 9.913 9.871 1.00 89.44 90 PHE A CA 1
ATOM 737 C C . PHE A 1 90 ? -2.094 9.744 9.821 1.00 89.44 90 PHE A C 1
ATOM 739 O O . PHE A 1 90 ? -2.734 9.792 10.868 1.00 89.44 90 PHE A O 1
ATOM 746 N N . TYR A 1 91 ? -2.666 9.496 8.642 1.00 86.62 91 TYR A N 1
ATOM 747 C CA . TYR A 1 91 ? -4.097 9.240 8.498 1.00 86.62 91 TYR A CA 1
ATOM 748 C C . TYR A 1 91 ? -4.541 8.008 9.298 1.00 86.62 91 TYR A C 1
ATOM 750 O O . TYR A 1 91 ? -5.484 8.089 10.086 1.00 86.62 91 TYR A O 1
ATOM 758 N N . HIS A 1 92 ? -3.835 6.882 9.158 1.00 86.38 92 HIS A N 1
ATOM 759 C CA . HIS A 1 92 ? -4.161 5.666 9.906 1.00 86.38 92 HIS A CA 1
ATOM 760 C C . HIS A 1 92 ? -3.890 5.802 11.405 1.00 86.38 92 HIS A C 1
ATOM 762 O O . HIS A 1 92 ? -4.694 5.333 12.211 1.00 86.38 92 HIS A O 1
ATOM 768 N N . PHE A 1 93 ? -2.802 6.472 11.789 1.00 88.88 93 PHE A N 1
ATOM 769 C CA . PHE A 1 93 ? -2.502 6.751 13.190 1.00 88.88 93 PHE A CA 1
ATOM 770 C C . PHE A 1 93 ? -3.594 7.613 13.835 1.00 88.88 93 PHE A C 1
ATOM 772 O O . PHE A 1 93 ? -4.070 7.288 14.920 1.00 88.88 93 PHE A O 1
ATOM 779 N N . TYR A 1 94 ? -4.038 8.669 13.149 1.00 87.94 94 TYR A N 1
ATOM 780 C CA . TYR A 1 94 ? -5.129 9.522 13.613 1.00 87.94 94 TYR A CA 1
ATOM 781 C C . TYR A 1 94 ? -6.460 8.764 13.692 1.00 87.94 94 TYR A C 1
ATOM 783 O O . TYR A 1 94 ? -7.179 8.913 14.674 1.00 87.94 94 TYR A O 1
ATOM 791 N N . GLY A 1 95 ? -6.772 7.910 12.710 1.00 87.00 95 GLY A N 1
ATOM 792 C CA . GLY A 1 95 ? -7.962 7.055 12.748 1.00 87.00 95 GLY A CA 1
ATOM 793 C C . GLY A 1 95 ? -7.975 6.121 13.962 1.00 87.00 95 GLY A C 1
ATOM 794 O O . GLY A 1 95 ? -8.961 6.078 14.693 1.00 87.00 95 GLY A O 1
ATOM 795 N N . TRP A 1 96 ? -6.851 5.449 14.228 1.00 88.44 96 TRP A N 1
ATOM 796 C CA . TRP A 1 96 ? -6.684 4.612 15.418 1.00 88.44 96 TRP A CA 1
ATOM 797 C C . TRP A 1 96 ? -6.781 5.418 16.723 1.00 88.44 96 TRP A C 1
ATOM 799 O O . TRP A 1 96 ? -7.432 4.985 17.674 1.00 88.44 96 TRP A O 1
ATOM 809 N N . TYR A 1 97 ? -6.167 6.605 16.775 1.00 88.19 97 TYR A N 1
ATOM 810 C CA . TYR A 1 97 ? -6.249 7.494 17.937 1.00 88.19 97 TYR A CA 1
ATOM 811 C C . TYR A 1 97 ? -7.691 7.928 18.215 1.00 88.19 97 TYR A C 1
ATOM 813 O O . TYR A 1 97 ? -8.145 7.835 19.352 1.00 88.19 97 TYR A O 1
ATOM 821 N N . LYS A 1 98 ? -8.430 8.332 17.175 1.00 87.25 98 LYS A N 1
ATOM 822 C CA . LYS A 1 98 ? -9.836 8.743 17.262 1.00 87.25 98 LYS A CA 1
ATOM 823 C C . LYS A 1 98 ? -10.737 7.630 17.789 1.00 87.25 98 LYS A C 1
ATOM 825 O O . LYS A 1 98 ? -11.611 7.890 18.608 1.00 87.25 98 LYS A O 1
ATOM 830 N N . GLU A 1 99 ? -10.529 6.398 17.331 1.00 87.75 99 GLU A N 1
ATOM 831 C CA . GLU A 1 99 ? -11.292 5.238 17.803 1.00 87.75 99 GLU A CA 1
ATOM 832 C C . GLU A 1 99 ? -11.038 4.960 19.292 1.00 87.75 99 GLU A C 1
ATOM 834 O O . GLU A 1 99 ? -11.949 4.585 20.027 1.00 87.75 99 GLU A O 1
ATOM 839 N N . LYS A 1 100 ? -9.805 5.193 19.755 1.00 89.31 100 LYS A N 1
ATOM 840 C CA . LYS A 1 100 ? -9.411 4.969 21.147 1.00 89.31 100 LYS A CA 1
ATOM 841 C C . LYS A 1 100 ? -9.793 6.117 22.092 1.00 89.31 100 LYS A C 1
ATOM 843 O O . LYS A 1 100 ? -10.064 5.855 23.262 1.00 89.31 100 LYS A O 1
ATOM 848 N N . TYR A 1 101 ? -9.814 7.358 21.601 1.00 88.44 101 TYR A N 1
ATOM 849 C CA . TYR A 1 101 ? -10.058 8.579 22.381 1.00 88.44 101 TYR A CA 1
ATOM 850 C C . TYR A 1 101 ? -11.083 9.501 21.683 1.00 88.44 101 TYR A C 1
ATOM 852 O O . TYR A 1 101 ? -10.735 10.589 21.212 1.00 88.44 101 TYR A O 1
ATOM 860 N N . PRO A 1 102 ? -12.364 9.094 21.600 1.00 82.12 102 PRO A N 1
ATOM 861 C CA . PRO A 1 102 ? -13.376 9.831 20.840 1.00 82.12 102 PRO A CA 1
ATOM 862 C C . PRO A 1 102 ? -13.660 11.231 21.409 1.00 82.12 102 PRO A C 1
ATOM 864 O O . PRO A 1 102 ? -13.834 12.171 20.639 1.00 82.12 102 PRO A O 1
ATOM 867 N N . GLU A 1 103 ? -13.632 11.383 22.736 1.00 80.94 103 GLU A N 1
ATOM 868 C CA . GLU A 1 103 ? -13.883 12.644 23.462 1.00 80.94 103 GLU A CA 1
ATOM 869 C C . GLU A 1 103 ? -12.802 13.717 23.209 1.00 80.94 103 GLU A C 1
ATOM 871 O O . GLU A 1 103 ? -13.065 14.911 23.315 1.00 80.94 103 GLU A O 1
ATOM 876 N N . GLU A 1 104 ? -11.580 13.311 22.850 1.00 76.38 104 GLU A N 1
ATOM 877 C CA . GLU A 1 104 ? -10.438 14.219 22.649 1.00 76.38 104 GLU A CA 1
ATOM 878 C C . GLU A 1 104 ? -10.233 14.611 21.180 1.00 76.38 104 GLU A C 1
ATOM 880 O O . GLU A 1 104 ? -9.301 15.342 20.831 1.00 76.38 104 GLU A O 1
ATOM 885 N N . THR A 1 105 ? -11.076 14.101 20.282 1.00 73.12 105 THR A N 1
ATOM 886 C CA . THR A 1 105 ? -10.840 14.254 18.852 1.00 73.12 105 THR A CA 1
ATOM 887 C C . THR A 1 105 ? -11.465 15.537 18.313 1.00 73.12 105 THR A C 1
ATOM 889 O O . THR A 1 105 ? -12.680 15.707 18.300 1.00 73.12 105 THR A O 1
ATOM 892 N N . ILE A 1 106 ? -10.627 16.421 17.770 1.00 75.62 106 ILE A N 1
ATOM 893 C CA . ILE A 1 106 ? -11.068 17.667 17.135 1.00 75.62 106 ILE A CA 1
ATOM 894 C C . ILE A 1 106 ? -11.388 17.410 15.656 1.00 75.62 106 ILE A C 1
ATOM 896 O O . ILE A 1 106 ? -10.498 17.106 14.859 1.00 75.62 106 ILE A O 1
ATOM 900 N N . GLU A 1 107 ? -12.650 17.591 15.268 1.00 78.56 107 GLU A N 1
ATOM 901 C CA . GLU A 1 107 ? -13.130 17.366 13.895 1.00 78.56 107 GLU A CA 1
ATOM 902 C C . GLU A 1 107 ? -12.474 18.305 12.859 1.00 78.56 107 GLU A C 1
ATOM 904 O O . GLU A 1 107 ? -12.212 17.903 11.723 1.00 78.56 107 GLU A O 1
ATOM 909 N N . ASN A 1 108 ? -12.075 19.516 13.271 1.00 81.50 108 ASN A N 1
ATOM 910 C CA . ASN A 1 108 ? -11.410 20.506 12.410 1.00 81.50 108 ASN A CA 1
ATOM 911 C C . ASN A 1 108 ? -10.094 20.004 11.794 1.00 81.50 108 ASN A C 1
ATOM 913 O O . ASN A 1 108 ? -9.737 20.422 10.694 1.00 81.50 108 ASN A O 1
ATOM 917 N N . VAL A 1 109 ? -9.381 19.090 12.463 1.00 83.25 109 VAL A N 1
ATOM 918 C CA . VAL A 1 109 ? -8.138 18.503 11.930 1.00 83.25 109 VAL A CA 1
ATOM 919 C C . VAL A 1 109 ? -8.424 17.713 10.653 1.00 83.25 109 VAL A C 1
ATOM 921 O O . VAL A 1 109 ? -7.684 17.822 9.676 1.00 83.25 109 VAL A O 1
ATOM 924 N N . SER A 1 110 ? -9.539 16.976 10.627 1.00 81.62 110 SER A N 1
ATOM 925 C CA . SER A 1 110 ? -9.967 16.230 9.440 1.00 81.62 110 SER A CA 1
ATOM 926 C C . SER A 1 110 ? -10.336 17.179 8.300 1.00 81.62 110 SER A C 1
ATOM 928 O O . SER A 1 110 ? -9.926 16.959 7.164 1.00 81.62 110 SER A O 1
ATOM 930 N N . VAL A 1 111 ? -11.044 18.273 8.603 1.00 87.75 111 VAL A N 1
ATOM 931 C CA . VAL A 1 111 ? -11.438 19.286 7.609 1.00 87.75 111 VAL A CA 1
ATOM 932 C C . VAL A 1 111 ? -10.216 19.931 6.954 1.00 87.75 111 VAL A C 1
ATOM 934 O O . VAL A 1 111 ? -10.147 20.000 5.728 1.00 87.75 111 VAL A O 1
ATOM 937 N N . ILE A 1 112 ? -9.227 20.354 7.749 1.00 89.44 112 ILE A N 1
ATOM 938 C CA . ILE A 1 112 ? -7.977 20.937 7.235 1.00 89.44 112 ILE A CA 1
ATOM 939 C C . ILE A 1 112 ? -7.220 19.912 6.385 1.00 89.44 112 ILE A C 1
ATOM 941 O O . ILE A 1 112 ? -6.765 20.241 5.289 1.00 89.44 112 ILE A O 1
ATOM 945 N N . GLY A 1 113 ? -7.128 18.663 6.855 1.00 86.25 113 GLY A N 1
ATOM 946 C CA . GLY A 1 113 ? -6.494 17.572 6.116 1.00 86.25 113 GLY A CA 1
ATOM 947 C C . GLY A 1 113 ? -7.137 17.342 4.748 1.00 86.25 113 GLY A C 1
ATOM 948 O O . GLY A 1 113 ? -6.434 17.314 3.739 1.00 86.25 113 GLY A O 1
ATOM 949 N N . TYR A 1 114 ? -8.469 17.250 4.687 1.00 87.06 114 TYR A N 1
ATOM 950 C CA . TYR A 1 114 ? -9.199 17.078 3.429 1.00 87.06 114 TYR A CA 1
ATOM 951 C C . TYR A 1 114 ? -9.101 18.300 2.511 1.00 87.06 114 TYR A C 1
ATOM 953 O O . TYR A 1 114 ? -8.941 18.130 1.303 1.00 87.06 114 TYR A O 1
ATOM 961 N N . ALA A 1 115 ? -9.139 19.519 3.056 1.00 90.56 115 ALA A N 1
ATOM 962 C CA . ALA A 1 115 ? -8.955 20.742 2.277 1.00 90.56 115 ALA A CA 1
ATOM 963 C C . ALA A 1 115 ? -7.558 20.804 1.642 1.00 90.56 115 ALA A C 1
ATOM 965 O O . ALA A 1 115 ? -7.429 21.135 0.463 1.00 90.56 115 ALA A O 1
ATOM 966 N N . PHE A 1 116 ? -6.518 20.425 2.389 1.00 89.69 116 PHE A N 1
ATOM 967 C CA . PHE A 1 116 ? -5.155 20.342 1.872 1.00 89.69 116 PHE A CA 1
ATOM 968 C C . PHE A 1 116 ? -5.012 19.254 0.798 1.00 89.69 116 PHE A C 1
ATOM 970 O O . PHE A 1 116 ? -4.414 19.494 -0.248 1.00 89.69 116 PHE A O 1
ATOM 977 N N . LEU A 1 117 ? -5.617 18.081 1.000 1.00 85.50 117 LEU A N 1
ATOM 978 C CA . LEU A 1 117 ? -5.640 17.001 0.006 1.00 85.50 117 LEU A CA 1
ATOM 979 C C . LEU A 1 117 ? -6.337 17.438 -1.290 1.00 85.50 117 LEU A C 1
ATOM 981 O O . LEU A 1 117 ? -5.811 17.217 -2.379 1.00 85.50 117 LEU A O 1
ATOM 985 N N . LEU A 1 118 ? -7.483 18.115 -1.178 1.00 88.25 118 LEU A N 1
ATOM 986 C CA . LEU A 1 118 ? -8.191 18.702 -2.317 1.00 88.25 118 LEU A CA 1
ATOM 987 C C . LEU A 1 118 ? -7.342 19.754 -3.032 1.00 88.25 118 LEU A C 1
ATOM 989 O O . LEU A 1 118 ? -7.256 19.732 -4.258 1.00 88.25 118 LEU A O 1
ATOM 993 N N . PHE A 1 119 ? -6.682 20.638 -2.284 1.00 91.38 119 PHE A N 1
ATOM 994 C CA . PHE A 1 119 ? -5.752 21.622 -2.832 1.00 91.38 119 PHE A CA 1
ATOM 995 C C . PHE A 1 119 ? -4.629 20.949 -3.637 1.00 91.38 119 PHE A C 1
ATOM 997 O O . PHE A 1 119 ? -4.385 21.333 -4.782 1.00 91.38 119 PHE A O 1
ATOM 1004 N N . LEU A 1 120 ? -4.008 19.897 -3.091 1.00 86.94 120 LEU A N 1
ATOM 1005 C CA . LEU A 1 120 ? -2.973 19.130 -3.786 1.00 86.94 120 LEU A CA 1
ATOM 1006 C C . LEU A 1 120 ? -3.501 18.457 -5.057 1.00 86.94 120 LEU A C 1
ATOM 1008 O O . LEU A 1 120 ? -2.856 18.554 -6.095 1.00 86.94 120 LEU A O 1
ATOM 1012 N N . ILE A 1 121 ? -4.676 17.825 -5.010 1.00 84.94 121 ILE A N 1
ATOM 1013 C CA . ILE A 1 121 ? -5.289 17.182 -6.184 1.0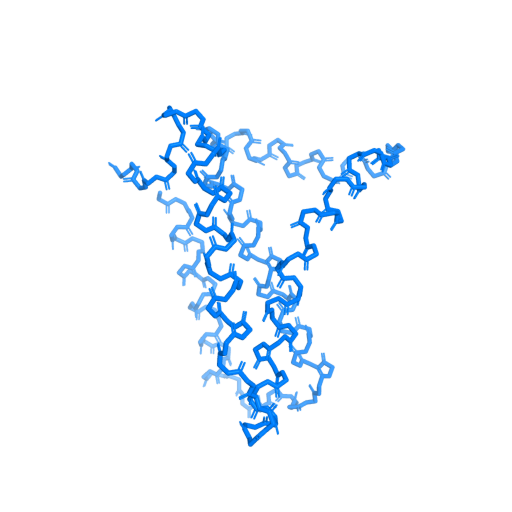0 84.94 121 ILE A CA 1
ATOM 1014 C C . ILE A 1 121 ? -5.595 18.212 -7.277 1.00 84.94 121 ILE A C 1
ATOM 1016 O O . ILE A 1 121 ? -5.393 17.942 -8.459 1.00 84.94 121 ILE A O 1
ATOM 1020 N N . VAL A 1 122 ? -6.089 19.397 -6.905 1.00 87.81 122 VAL A N 1
ATOM 1021 C CA . VAL A 1 122 ? -6.448 20.449 -7.864 1.00 87.81 122 VAL A CA 1
ATOM 1022 C C . VAL A 1 122 ? -5.214 21.070 -8.516 1.00 87.81 122 VAL A C 1
ATOM 1024 O O . VAL A 1 122 ? -5.255 21.348 -9.716 1.00 87.81 122 VAL A O 1
ATOM 1027 N N . LEU A 1 123 ? -4.138 21.285 -7.758 1.00 89.50 123 LEU A N 1
ATOM 1028 C CA . LEU A 1 123 ? -2.907 21.893 -8.268 1.00 89.50 123 LEU A CA 1
ATOM 1029 C C . LEU A 1 123 ? -1.965 20.899 -8.944 1.00 89.50 123 LEU A C 1
ATOM 1031 O O . LEU A 1 123 ? -1.221 21.275 -9.845 1.00 89.50 123 LEU A O 1
ATOM 1035 N N . ASN A 1 124 ? -2.002 19.638 -8.530 1.00 82.50 124 ASN A N 1
ATOM 1036 C CA . ASN A 1 124 ? -1.173 18.565 -9.057 1.00 82.50 124 ASN A CA 1
ATOM 1037 C C . ASN A 1 124 ? -2.054 17.510 -9.738 1.00 82.50 124 ASN A C 1
ATOM 1039 O O . ASN A 1 124 ? -2.054 16.329 -9.391 1.00 82.50 124 ASN A O 1
ATOM 1043 N N . LYS A 1 125 ? -2.849 17.953 -10.718 1.00 68.75 125 LYS A N 1
ATOM 1044 C CA . LYS A 1 125 ? -3.609 17.042 -11.577 1.00 68.75 125 LYS A CA 1
ATOM 1045 C C . LYS A 1 125 ? -2.603 16.276 -12.430 1.00 68.75 125 LYS A C 1
ATOM 1047 O O . LYS A 1 125 ? -2.004 16.847 -13.339 1.00 68.75 125 LYS A O 1
ATOM 1052 N N . GLY A 1 126 ? -2.387 15.005 -12.099 1.00 66.56 126 GLY A N 1
ATOM 1053 C CA . GLY A 1 126 ? -1.546 14.111 -12.890 1.00 66.56 126 GLY A CA 1
ATOM 1054 C C . GLY A 1 126 ? -2.014 14.010 -14.353 1.00 66.56 126 GLY A C 1
ATOM 1055 O O . GLY A 1 126 ? -3.097 14.493 -14.698 1.00 66.56 126 GLY A O 1
ATOM 1056 N N . PRO A 1 127 ? -1.220 13.381 -15.236 1.00 69.94 127 PRO A N 1
ATOM 1057 C CA . PRO A 1 127 ? -1.557 13.245 -16.650 1.00 69.94 127 PRO A CA 1
ATOM 1058 C C . PRO A 1 127 ? -2.957 12.645 -16.844 1.00 69.94 127 PRO A C 1
ATOM 1060 O O . PRO A 1 127 ? -3.285 11.622 -16.244 1.00 69.94 127 PRO A O 1
ATOM 1063 N N . SER A 1 128 ? -3.769 13.239 -17.723 1.00 61.69 128 SER A N 1
ATOM 1064 C CA . SER A 1 128 ? -5.144 12.786 -18.009 1.00 61.69 128 SER A CA 1
ATOM 1065 C C . SER A 1 128 ? -5.231 11.357 -18.570 1.00 61.69 128 SER A C 1
ATOM 1067 O O . SER A 1 128 ? -6.312 10.776 -18.599 1.00 61.69 128 SER A O 1
ATOM 1069 N N . ALA A 1 129 ? -4.103 10.783 -18.999 1.00 55.44 129 ALA A N 1
ATOM 1070 C CA . ALA A 1 129 ? -4.018 9.520 -19.729 1.00 55.44 129 ALA A CA 1
ATOM 1071 C C . ALA A 1 129 ? -3.844 8.255 -18.860 1.00 55.44 129 ALA A C 1
ATOM 1073 O O . ALA A 1 129 ? -3.687 7.172 -19.413 1.00 55.44 129 ALA A O 1
ATOM 1074 N N . ALA A 1 130 ? -3.869 8.344 -17.528 1.00 50.00 130 ALA A N 1
ATOM 1075 C CA . ALA A 1 130 ? -3.664 7.173 -16.664 1.00 50.00 130 ALA A CA 1
ATOM 1076 C C . ALA A 1 130 ? -4.644 7.118 -15.485 1.00 50.00 130 ALA A C 1
ATOM 1078 O O . ALA A 1 130 ? -4.263 6.827 -14.351 1.00 50.00 130 ALA A O 1
ATOM 1079 N N . PHE A 1 131 ? -5.925 7.386 -15.742 1.00 55.59 131 PHE A N 1
ATOM 1080 C CA . PHE A 1 131 ? -6.957 6.987 -14.795 1.00 55.59 131 PHE A CA 1
ATOM 1081 C C . PHE A 1 131 ? -7.056 5.461 -14.822 1.00 55.59 131 PHE A C 1
ATOM 1083 O O . PHE A 1 131 ? -7.581 4.869 -15.763 1.00 55.59 131 PHE A O 1
ATOM 1090 N N . ILE A 1 132 ? -6.524 4.821 -13.783 1.00 54.66 132 ILE A N 1
ATOM 1091 C CA . ILE A 1 132 ? -6.766 3.410 -13.498 1.00 54.66 132 ILE A CA 1
ATOM 1092 C C . ILE A 1 132 ? -8.222 3.302 -13.029 1.00 54.66 132 ILE A C 1
ATOM 1094 O O . ILE A 1 132 ? -8.515 3.250 -11.839 1.00 54.66 132 ILE A O 1
ATOM 1098 N N . TYR A 1 133 ? -9.153 3.341 -13.975 1.00 55.00 133 TYR A N 1
ATOM 1099 C CA . TYR A 1 133 ? -10.517 2.884 -13.775 1.00 55.00 133 TYR A CA 1
ATOM 1100 C C . TYR A 1 133 ? -10.729 1.723 -14.722 1.00 55.00 133 TYR A C 1
ATOM 1102 O O . TYR A 1 133 ? -10.669 1.899 -15.933 1.00 55.00 133 TYR A O 1
ATOM 1110 N N . PHE A 1 134 ? -10.902 0.547 -14.120 1.00 44.88 134 PHE A N 1
ATOM 1111 C CA . PHE A 1 134 ? -11.586 -0.621 -14.655 1.00 44.88 134 PHE A CA 1
ATOM 1112 C C . PHE A 1 134 ? -11.905 -0.569 -16.160 1.00 44.88 134 PHE A C 1
ATOM 1114 O O . PHE A 1 134 ? -13.056 -0.403 -16.556 1.00 44.88 134 PHE A O 1
ATOM 1121 N N . GLN A 1 135 ? -10.885 -0.730 -17.004 1.00 38.25 135 GLN A N 1
ATOM 1122 C CA . GLN A 1 135 ? -11.116 -1.202 -18.361 1.00 38.25 135 GLN A CA 1
ATOM 1123 C C . GLN A 1 135 ? -11.333 -2.707 -18.239 1.00 38.25 135 GLN A C 1
ATOM 1125 O O . GLN A 1 135 ? -10.380 -3.486 -18.166 1.00 38.25 135 GLN A O 1
ATOM 1130 N N . PHE A 1 136 ? -12.595 -3.082 -18.048 1.00 49.97 136 PHE A N 1
ATOM 1131 C CA . PHE A 1 136 ? -13.054 -4.427 -18.363 1.00 49.97 136 PHE A CA 1
ATOM 1132 C C . PHE A 1 136 ? -13.232 -4.531 -19.875 1.00 49.97 136 PHE A C 1
ATOM 1134 O O . PHE A 1 136 ? -13.747 -3.548 -20.459 1.00 49.97 136 PHE A O 1
#

pLDDT: mean 83.83, std 10.48, range [38.25, 95.56]

Sequence (136 aa):
MVWGIGHGLLLLIERFLDQNLPFKLPENRFFSFLKAGFVFLSVSLLWLLFRLPDFGTAIKYLKLLGTNLSLGTDWELCTFIIFFSIPVFFYHFYGWYKEKYPEETIENVSVIGYAFLLFLIVLNKGPSAAFIYFQF

Radius of gyration: 19.9 Å; chains: 1; bounding box: 37×50×43 Å

Foldseek 3Di:
DQLVVQVVVVVVVVVCCCPPPPDDDDPDPVVVVVVVVVVVVSNVLSVLCLPDPHPVVSVVVVVCVVVCPVPDDPVVVVVVVVVVCVLVVVVVVLVVVCVVCVVPDDVVVVVVSVVVVVVCCVVCVDDPPDDSDDPD